Protein AF-A0A355PRV5-F1 (afdb_monomer_lite)

Structure (mmCIF, N/CA/C/O backbone):
data_AF-A0A355PRV5-F1
#
_entry.id   AF-A0A355PRV5-F1
#
loop_
_atom_site.group_PDB
_atom_site.id
_atom_site.type_symbol
_atom_site.label_atom_id
_atom_site.label_alt_id
_atom_site.label_comp_id
_atom_site.label_asym_id
_atom_site.label_entity_id
_atom_site.label_seq_id
_atom_site.pdbx_PDB_ins_code
_atom_site.Cartn_x
_atom_site.Cartn_y
_atom_site.Cartn_z
_atom_site.occupancy
_atom_site.B_iso_or_equiv
_atom_site.auth_seq_id
_atom_site.auth_comp_id
_atom_site.auth_asym_id
_atom_site.auth_atom_id
_atom_site.pdbx_PDB_model_num
ATOM 1 N N . MET A 1 1 ? 26.151 8.812 -33.179 1.00 49.66 1 MET A N 1
ATOM 2 C CA . MET A 1 1 ? 25.032 9.505 -32.499 1.00 49.66 1 MET A CA 1
ATOM 3 C C . MET A 1 1 ? 23.824 8.593 -32.242 1.00 49.66 1 MET A C 1
ATOM 5 O O . MET A 1 1 ? 23.398 8.547 -31.102 1.00 49.66 1 MET A O 1
ATOM 9 N N . ARG A 1 2 ? 23.331 7.792 -33.209 1.00 48.97 2 ARG A N 1
ATOM 10 C CA . ARG A 1 2 ? 22.209 6.837 -32.991 1.00 48.97 2 ARG A CA 1
ATOM 11 C C . ARG A 1 2 ? 22.424 5.801 -31.867 1.00 48.97 2 ARG A C 1
ATOM 13 O O . ARG A 1 2 ? 21.500 5.540 -31.115 1.00 48.97 2 ARG A O 1
ATOM 20 N N . VAL A 1 3 ? 23.635 5.256 -31.712 1.00 52.97 3 VAL A N 1
ATOM 21 C CA . VAL A 1 3 ? 23.936 4.209 -30.704 1.00 52.97 3 VAL 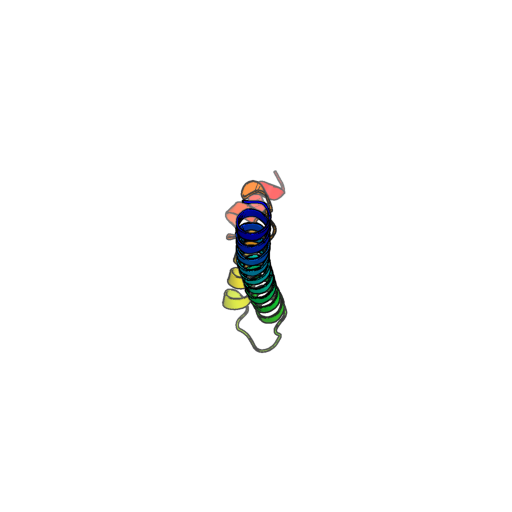A CA 1
ATOM 22 C C . VAL A 1 3 ? 23.850 4.726 -29.257 1.00 52.97 3 VAL A C 1
ATOM 24 O O . VAL A 1 3 ? 23.404 4.008 -28.372 1.00 52.97 3 VAL A O 1
ATOM 27 N N . ILE A 1 4 ? 24.200 5.996 -29.019 1.00 57.06 4 ILE A N 1
ATOM 28 C CA . ILE A 1 4 ? 24.168 6.620 -27.680 1.00 57.06 4 ILE A CA 1
ATOM 29 C C . ILE A 1 4 ? 22.721 6.87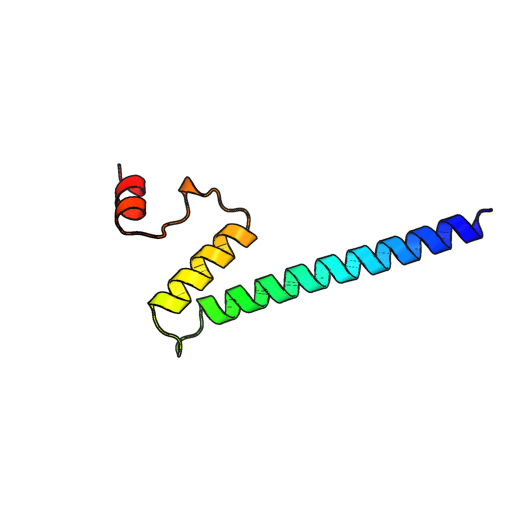4 -27.221 1.00 57.06 4 ILE A C 1
ATOM 31 O O . ILE A 1 4 ? 22.421 6.792 -26.030 1.00 57.06 4 ILE A O 1
ATOM 35 N N . CYS A 1 5 ? 21.811 7.150 -28.162 1.00 56.53 5 CYS A N 1
ATOM 36 C CA . CYS A 1 5 ? 20.386 7.301 -27.870 1.00 56.53 5 CYS A CA 1
ATOM 37 C C . CYS A 1 5 ? 19.735 5.969 -27.471 1.00 56.53 5 CYS A C 1
ATOM 39 O O . CYS A 1 5 ? 18.944 5.955 -26.536 1.00 56.53 5 CYS A O 1
ATOM 41 N N . HIS A 1 6 ? 20.093 4.859 -28.132 1.00 61.25 6 HIS A N 1
ATOM 42 C CA . HIS A 1 6 ? 19.589 3.530 -27.762 1.00 61.25 6 HIS A CA 1
ATOM 43 C C . HIS A 1 6 ? 20.084 3.093 -26.378 1.00 61.25 6 HIS A C 1
ATOM 45 O O . HIS A 1 6 ? 19.275 2.680 -25.558 1.00 61.25 6 HIS A O 1
ATOM 51 N N . LEU A 1 7 ? 21.366 3.319 -26.065 1.00 61.75 7 LEU A N 1
ATOM 52 C CA . LEU A 1 7 ? 21.931 2.977 -24.754 1.00 61.75 7 LEU A CA 1
ATOM 53 C C . LEU A 1 7 ? 21.251 3.725 -23.587 1.00 61.75 7 LEU A C 1
ATOM 55 O O . LEU A 1 7 ? 21.092 3.170 -22.505 1.00 61.75 7 LEU A O 1
ATOM 59 N N . ASN A 1 8 ? 20.827 4.976 -23.804 1.00 77.25 8 ASN A N 1
ATOM 60 C CA . ASN A 1 8 ? 20.080 5.748 -22.803 1.00 77.25 8 ASN A CA 1
ATOM 61 C C . ASN A 1 8 ? 18.644 5.244 -22.616 1.00 77.25 8 ASN A C 1
ATOM 63 O O . ASN A 1 8 ? 18.140 5.253 -21.498 1.00 77.25 8 ASN A O 1
ATOM 67 N N . LEU A 1 9 ? 17.987 4.814 -23.696 1.00 83.75 9 LEU A N 1
ATOM 68 C CA . LEU A 1 9 ? 16.634 4.260 -23.629 1.00 83.75 9 LEU A CA 1
ATOM 69 C C . LEU A 1 9 ? 16.620 2.910 -22.911 1.00 83.75 9 LEU A C 1
ATOM 71 O O . LEU A 1 9 ? 15.750 2.685 -22.076 1.00 83.75 9 LEU A O 1
ATOM 75 N N . ASP A 1 10 ? 17.604 2.054 -23.185 1.00 87.81 10 ASP A N 1
ATOM 76 C CA . ASP A 1 10 ? 17.732 0.753 -22.524 1.00 87.81 10 ASP A CA 1
ATOM 77 C C . ASP A 1 10 ? 18.015 0.914 -21.023 1.00 87.81 10 ASP A C 1
ATOM 79 O O . ASP A 1 10 ? 17.442 0.199 -20.200 1.00 87.81 10 ASP A O 1
ATOM 83 N N . LEU A 1 11 ? 18.851 1.894 -20.652 1.00 90.44 11 LEU A N 1
ATOM 84 C CA . LEU A 1 11 ? 19.117 2.220 -19.251 1.00 90.44 11 LEU A CA 1
ATOM 85 C C . LEU A 1 11 ? 17.861 2.748 -18.548 1.00 90.44 11 LEU A C 1
ATOM 87 O O . LEU A 1 11 ? 17.510 2.258 -17.477 1.00 90.44 11 LEU A O 1
ATOM 91 N N . LEU A 1 12 ? 17.160 3.698 -19.172 1.00 88.94 12 LEU A N 1
ATOM 92 C CA . LEU A 1 12 ? 15.935 4.274 -18.622 1.00 88.94 12 LEU A CA 1
ATOM 93 C C . LEU A 1 12 ? 14.842 3.212 -18.452 1.00 88.94 12 LEU A C 1
ATOM 95 O O . LEU A 1 12 ? 14.150 3.188 -17.438 1.00 88.94 12 LEU A O 1
ATOM 99 N N . LEU A 1 13 ? 14.706 2.306 -19.423 1.00 89.19 13 LEU A N 1
ATOM 100 C CA . LEU A 1 13 ? 13.771 1.192 -19.338 1.00 89.19 13 LEU A CA 1
ATOM 101 C C . LEU A 1 13 ? 14.139 0.245 -18.192 1.00 89.19 13 LEU A C 1
ATOM 103 O O . LEU A 1 13 ? 13.258 -0.160 -17.440 1.00 89.19 13 LEU A O 1
ATOM 107 N N . ALA A 1 14 ? 15.420 -0.086 -18.022 1.00 92.06 14 ALA A N 1
ATOM 108 C CA . ALA A 1 14 ? 15.869 -0.945 -16.930 1.00 92.06 14 ALA A CA 1
ATOM 109 C C . ALA A 1 14 ? 15.622 -0.314 -15.548 1.00 92.06 14 ALA A C 1
ATOM 111 O O . ALA A 1 14 ? 15.231 -1.013 -14.613 1.00 92.06 14 ALA A O 1
ATOM 112 N N . GLU A 1 15 ? 15.826 0.997 -15.408 1.00 92.31 15 GLU A N 1
ATOM 113 C CA . GLU A 1 15 ? 15.504 1.733 -14.181 1.00 92.31 15 GLU A CA 1
ATOM 114 C C . GLU A 1 15 ? 13.997 1.766 -13.917 1.00 92.31 15 GLU A C 1
ATOM 116 O O . GLU A 1 15 ? 13.567 1.474 -12.800 1.00 92.31 15 GLU A O 1
ATOM 121 N N . TYR A 1 16 ? 13.192 2.025 -14.948 1.00 91.69 16 TYR A N 1
ATOM 122 C CA . TYR A 1 16 ? 11.736 2.011 -14.842 1.00 91.69 16 TYR A CA 1
ATOM 123 C C . TYR A 1 16 ? 11.201 0.633 -14.436 1.00 91.69 16 TYR A C 1
ATOM 125 O O . TYR A 1 16 ? 10.405 0.531 -13.506 1.00 91.69 16 TYR A O 1
ATOM 133 N N . VAL A 1 17 ? 11.683 -0.443 -15.067 1.00 94.50 17 VAL A N 1
ATOM 134 C CA . VAL A 1 17 ? 11.299 -1.820 -14.714 1.00 94.50 17 VAL A CA 1
ATOM 135 C C . VAL A 1 17 ? 11.645 -2.123 -13.258 1.00 94.50 17 VAL A C 1
ATOM 137 O O . VAL A 1 17 ? 10.794 -2.630 -12.535 1.00 94.50 17 VAL A O 1
ATOM 140 N N . LYS A 1 18 ? 12.843 -1.749 -12.789 1.00 93.44 18 LYS A N 1
ATOM 141 C CA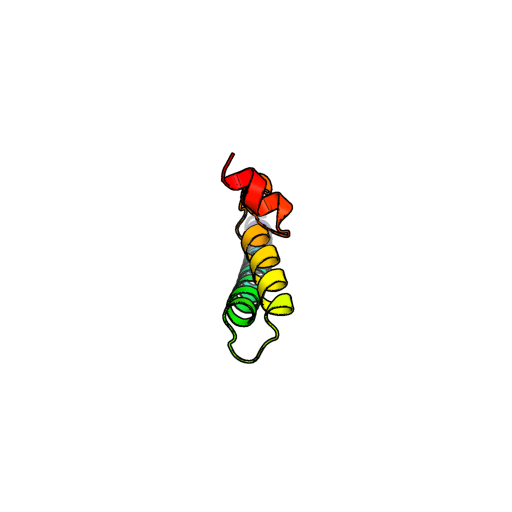 . LYS A 1 18 ? 13.225 -1.929 -11.378 1.00 93.44 18 LYS A CA 1
ATOM 142 C C . LYS A 1 18 ? 12.302 -1.187 -10.419 1.00 93.44 18 LYS A C 1
ATOM 144 O O . LYS A 1 18 ? 11.990 -1.716 -9.354 1.00 93.44 18 LYS A O 1
ATOM 149 N N . GLN 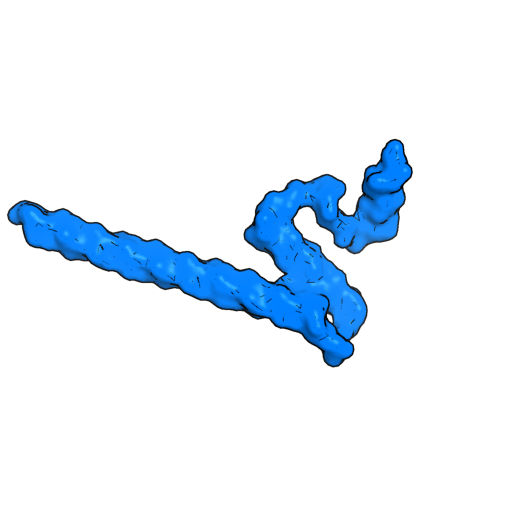A 1 19 ? 11.896 0.033 -10.766 1.00 92.75 19 GLN A N 1
ATOM 150 C CA . GLN A 1 19 ? 10.969 0.801 -9.943 1.00 92.75 19 GLN A CA 1
ATOM 151 C C . GLN A 1 19 ? 9.604 0.109 -9.877 1.00 92.75 19 GLN A C 1
ATOM 153 O O . GLN A 1 19 ? 9.095 -0.120 -8.783 1.00 92.75 19 GLN A O 1
ATOM 158 N N . VAL A 1 20 ? 9.065 -0.301 -11.025 1.00 92.38 20 VAL A N 1
ATOM 159 C CA . VAL A 1 20 ? 7.785 -1.012 -11.100 1.00 92.38 20 VAL A CA 1
ATOM 160 C C . VAL A 1 20 ? 7.843 -2.321 -10.306 1.00 92.38 20 VAL A C 1
ATOM 162 O O . VAL A 1 20 ? 6.986 -2.570 -9.466 1.00 92.38 20 VAL A O 1
ATOM 165 N N . GLU A 1 21 ? 8.874 -3.146 -10.489 1.00 93.50 21 GLU A N 1
ATOM 166 C CA . GLU A 1 21 ? 9.036 -4.402 -9.741 1.00 93.50 21 GLU A CA 1
ATOM 167 C C . GLU A 1 21 ? 9.121 -4.192 -8.225 1.00 93.50 21 GLU A C 1
ATOM 169 O O . GLU A 1 21 ? 8.617 -5.013 -7.453 1.00 93.50 21 GLU A O 1
ATOM 174 N N . LYS A 1 22 ? 9.757 -3.100 -7.788 1.00 92.12 22 LYS A N 1
ATOM 175 C CA . LYS A 1 22 ? 9.812 -2.723 -6.376 1.00 92.12 22 LYS A CA 1
ATOM 176 C C . LYS A 1 22 ? 8.421 -2.362 -5.852 1.00 92.12 22 LYS A C 1
ATOM 178 O O . LYS A 1 22 ? 8.015 -2.924 -4.839 1.00 92.12 22 LYS A O 1
ATOM 183 N N . GLU A 1 23 ? 7.692 -1.502 -6.561 1.00 87.81 23 GLU A N 1
ATOM 184 C CA . GLU A 1 23 ? 6.327 -1.096 -6.197 1.00 87.81 23 GLU A CA 1
ATOM 185 C C . GLU A 1 23 ? 5.389 -2.310 -6.107 1.00 87.81 23 GLU A C 1
ATOM 187 O O . GLU A 1 23 ? 4.671 -2.476 -5.122 1.00 87.81 23 GLU A O 1
ATOM 192 N N . TYR A 1 24 ? 5.455 -3.226 -7.081 1.00 88.81 24 TYR A N 1
ATOM 193 C CA . TYR A 1 24 ? 4.673 -4.464 -7.041 1.00 88.81 24 TYR A CA 1
ATOM 194 C C . TYR A 1 24 ? 5.026 -5.333 -5.834 1.00 88.81 24 TYR A C 1
ATOM 196 O O . TYR A 1 24 ? 4.129 -5.883 -5.199 1.00 88.81 24 TYR A O 1
ATOM 204 N N . ARG A 1 25 ? 6.313 -5.476 -5.499 1.00 89.31 25 ARG A N 1
ATOM 205 C CA . ARG A 1 25 ? 6.745 -6.280 -4.347 1.00 89.31 25 ARG A CA 1
ATOM 206 C C . ARG A 1 25 ? 6.208 -5.720 -3.034 1.00 89.31 25 ARG A C 1
ATOM 208 O O . ARG A 1 25 ? 5.709 -6.491 -2.222 1.00 89.31 25 ARG A O 1
ATOM 215 N N . GLU A 1 26 ? 6.313 -4.409 -2.846 1.00 86.75 26 GLU A N 1
ATOM 216 C CA . GLU A 1 26 ? 5.806 -3.717 -1.658 1.00 86.75 26 GLU A CA 1
ATOM 217 C C . GLU A 1 26 ? 4.284 -3.885 -1.547 1.00 86.75 26 GLU A C 1
ATOM 219 O O . GLU A 1 26 ? 3.782 -4.269 -0.493 1.00 86.75 26 GLU A O 1
ATOM 224 N N . LEU A 1 27 ? 3.556 -3.731 -2.657 1.00 85.50 27 LEU A N 1
ATOM 225 C CA . LEU A 1 27 ? 2.110 -3.941 -2.688 1.00 85.50 27 LEU A CA 1
ATOM 226 C C . LEU A 1 27 ? 1.721 -5.385 -2.339 1.00 85.50 27 LEU A C 1
ATOM 228 O O . LEU A 1 27 ? 0.812 -5.608 -1.542 1.00 85.50 27 LEU A O 1
ATOM 232 N N . TYR A 1 28 ? 2.412 -6.377 -2.907 1.00 86.38 28 TYR A N 1
ATOM 233 C CA . TYR A 1 28 ? 2.156 -7.788 -2.602 1.00 86.38 28 TYR A CA 1
ATOM 234 C C . TYR A 1 28 ? 2.437 -8.129 -1.141 1.00 86.38 28 TYR A C 1
ATOM 236 O O . TYR A 1 28 ? 1.706 -8.930 -0.559 1.00 86.38 28 TYR A O 1
ATOM 244 N N . GLN A 1 29 ? 3.469 -7.527 -0.552 1.00 85.25 29 GLN A N 1
ATOM 245 C CA . GLN A 1 29 ? 3.775 -7.703 0.859 1.00 85.25 29 GLN A CA 1
ATOM 246 C C . GLN A 1 29 ? 2.646 -7.151 1.737 1.00 85.25 29 GLN A C 1
ATOM 248 O O . GLN A 1 29 ? 2.171 -7.862 2.617 1.00 85.25 29 GLN A O 1
ATOM 253 N N . GLU A 1 30 ? 2.152 -5.942 1.460 1.00 80.56 30 GLU A N 1
ATOM 254 C CA . GLU A 1 30 ? 1.023 -5.371 2.209 1.00 80.56 30 GLU A CA 1
ATOM 255 C C . GLU A 1 30 ? -0.264 -6.195 2.041 1.00 80.56 30 GLU A C 1
ATOM 257 O O . GLU A 1 30 ? -0.985 -6.399 3.016 1.00 80.56 30 GLU A O 1
ATOM 262 N N . ILE A 1 31 ? -0.541 -6.743 0.848 1.00 82.25 31 ILE A N 1
ATOM 263 C CA . ILE A 1 31 ? -1.660 -7.683 0.643 1.00 82.25 31 ILE A CA 1
ATOM 264 C C . ILE A 1 31 ? -1.487 -8.918 1.529 1.00 82.25 31 ILE A C 1
ATOM 266 O O . ILE A 1 31 ? -2.427 -9.306 2.220 1.00 82.25 31 ILE A O 1
ATOM 270 N N . GLN A 1 32 ? -0.307 -9.541 1.520 1.00 85.31 32 GLN A N 1
ATOM 271 C CA . GLN A 1 32 ? -0.064 -10.737 2.324 1.00 85.31 32 GLN A CA 1
ATOM 272 C C . GLN A 1 32 ? -0.266 -10.463 3.810 1.00 85.31 32 GLN A C 1
ATOM 274 O O . GLN A 1 32 ? -1.023 -11.196 4.437 1.00 85.31 32 GLN A O 1
ATOM 279 N N . GLU A 1 33 ? 0.339 -9.405 4.350 1.00 79.56 33 GLU A N 1
ATOM 280 C CA . GLU A 1 33 ? 0.221 -9.066 5.773 1.00 79.56 33 GLU A CA 1
ATOM 281 C C . GLU A 1 33 ? -1.206 -8.629 6.161 1.00 79.56 33 GLU A C 1
ATOM 283 O O . GLU A 1 33 ? -1.664 -8.924 7.263 1.00 79.56 33 GLU A O 1
ATOM 288 N N . THR A 1 34 ? -1.968 -8.011 5.248 1.00 75.94 34 THR A N 1
ATOM 289 C CA . THR A 1 34 ? -3.384 -7.663 5.491 1.00 75.94 34 THR A CA 1
ATOM 290 C C . THR A 1 34 ? -4.255 -8.903 5.719 1.00 75.94 34 THR A C 1
ATOM 292 O O . THR A 1 34 ? -5.136 -8.894 6.580 1.00 75.94 34 THR A O 1
ATOM 295 N N . PHE A 1 35 ? -4.025 -9.977 4.956 1.00 77.62 35 PHE A N 1
ATOM 296 C CA . PHE A 1 35 ? -4.851 -11.194 4.982 1.00 77.62 35 PHE A CA 1
ATOM 297 C C . PHE A 1 35 ? -4.226 -12.345 5.770 1.00 77.62 35 PHE A C 1
ATOM 299 O O . PHE A 1 35 ? -4.675 -13.488 5.674 1.00 77.62 35 PHE A O 1
ATOM 306 N N . ARG A 1 36 ? -3.177 -12.067 6.536 1.00 79.88 36 ARG A N 1
ATOM 307 C CA . ARG A 1 36 ? -2.486 -13.084 7.308 1.00 79.88 36 ARG A CA 1
ATOM 308 C C . ARG A 1 36 ? -3.271 -13.385 8.590 1.00 79.88 36 ARG A C 1
ATOM 310 O O . ARG A 1 36 ? -3.647 -12.494 9.344 1.00 79.88 36 ARG A O 1
ATOM 317 N N . ASP A 1 37 ? -3.594 -14.654 8.824 1.00 73.50 37 ASP A N 1
ATOM 318 C CA . ASP A 1 37 ? -4.503 -15.051 9.915 1.00 73.50 37 ASP A CA 1
ATOM 319 C C . ASP A 1 37 ? -3.827 -15.181 11.290 1.00 73.50 37 ASP A C 1
ATOM 321 O O . ASP A 1 37 ? -4.509 -15.277 12.310 1.00 73.50 37 ASP A O 1
ATOM 325 N N . ASP A 1 38 ? -2.495 -15.171 11.330 1.00 78.56 38 ASP A N 1
ATOM 326 C CA . ASP A 1 38 ? -1.683 -15.322 12.546 1.00 78.56 38 ASP A CA 1
ATOM 327 C C . ASP A 1 38 ? -1.349 -13.985 13.240 1.00 78.56 38 ASP A C 1
ATOM 329 O O . ASP A 1 38 ? -0.744 -13.976 14.313 1.00 78.56 38 ASP A O 1
ATOM 333 N N . THR A 1 39 ? -1.741 -12.862 12.638 1.00 72.44 39 THR A N 1
ATOM 334 C CA . THR A 1 39 ? -1.317 -11.505 13.008 1.00 72.44 39 THR A CA 1
ATOM 335 C C . THR A 1 39 ? -2.393 -10.797 13.827 1.00 72.44 39 THR A C 1
ATOM 337 O O . THR A 1 39 ? -3.593 -11.058 13.683 1.00 72.44 39 THR A O 1
ATOM 340 N N . PHE A 1 40 ? -1.986 -9.897 14.725 1.00 78.88 40 PHE A N 1
ATOM 341 C CA . PHE A 1 40 ? -2.926 -9.218 15.614 1.00 78.88 40 PHE A CA 1
ATOM 342 C C . PHE A 1 40 ? -3.919 -8.365 14.808 1.00 78.88 40 PHE A C 1
ATOM 344 O O . PHE A 1 40 ? -3.553 -7.713 13.833 1.00 78.88 40 PHE A O 1
ATOM 351 N N . VAL A 1 41 ? -5.189 -8.333 15.225 1.00 76.56 41 VAL A N 1
ATOM 352 C CA . VAL A 1 41 ? -6.269 -7.644 14.488 1.00 76.56 41 VAL A CA 1
ATOM 353 C C . VAL A 1 41 ? -5.935 -6.171 14.211 1.00 76.56 41 VAL A C 1
ATOM 355 O O . VAL A 1 41 ? -6.241 -5.678 13.128 1.00 76.56 41 VAL A O 1
ATOM 358 N N . GLY A 1 42 ? -5.269 -5.493 15.152 1.00 76.94 42 GLY A N 1
ATOM 359 C CA . GLY A 1 42 ? -4.811 -4.112 14.974 1.00 76.94 42 GLY A CA 1
ATOM 360 C C . GLY A 1 42 ? -3.719 -3.953 13.912 1.00 76.94 42 GLY A C 1
ATOM 361 O O . GLY A 1 42 ? -3.788 -3.032 13.108 1.00 76.94 42 GLY A O 1
ATOM 362 N N . GLU A 1 43 ? -2.762 -4.881 13.841 1.00 77.69 43 GLU A N 1
ATOM 363 C CA . GLU A 1 43 ? -1.691 -4.842 12.833 1.00 77.69 43 GLU A CA 1
ATOM 364 C C . GLU A 1 43 ? -2.262 -5.058 11.425 1.00 77.69 43 GLU A C 1
ATOM 366 O O . GLU A 1 43 ? -1.916 -4.338 10.490 1.00 77.69 43 GLU A O 1
ATOM 371 N N . ARG A 1 44 ? -3.234 -5.967 11.275 1.00 78.56 44 ARG A N 1
ATOM 372 C CA . ARG A 1 44 ? -3.933 -6.182 9.994 1.00 78.56 44 ARG A CA 1
ATOM 373 C C . ARG A 1 44 ? -4.739 -4.968 9.551 1.00 78.56 44 ARG A C 1
ATOM 375 O O . ARG A 1 44 ? -4.788 -4.673 8.359 1.00 78.56 44 ARG A O 1
ATOM 382 N N . ALA A 1 45 ? -5.353 -4.254 10.494 1.00 80.88 45 ALA A N 1
ATOM 383 C CA . ALA A 1 45 ? -6.053 -3.010 10.194 1.00 80.88 45 ALA A CA 1
ATOM 384 C C . ALA A 1 45 ? -5.082 -1.943 9.657 1.00 80.88 45 ALA A C 1
ATOM 386 O O . ALA A 1 45 ? -5.385 -1.292 8.658 1.00 80.88 45 ALA A O 1
ATOM 387 N N . GLU A 1 46 ? -3.886 -1.816 10.241 1.00 84.31 46 GLU A N 1
ATOM 388 C CA . GLU A 1 46 ? -2.849 -0.916 9.721 1.00 84.31 46 GLU A CA 1
ATOM 389 C C . GLU A 1 46 ? -2.375 -1.311 8.318 1.00 84.31 46 GLU A C 1
ATOM 391 O O . GLU A 1 46 ? -2.262 -0.446 7.445 1.00 84.31 46 GLU A O 1
ATOM 396 N N . HIS A 1 47 ? -2.144 -2.604 8.071 1.00 84.50 47 HIS A N 1
ATOM 397 C CA . HIS A 1 47 ? -1.801 -3.108 6.738 1.00 84.50 47 HIS A CA 1
ATOM 398 C C . HIS A 1 47 ? -2.916 -2.837 5.717 1.00 84.50 47 HIS A C 1
ATOM 400 O O . HIS A 1 47 ? -2.638 -2.376 4.611 1.00 84.50 47 HIS A O 1
ATOM 406 N N . SER A 1 48 ? -4.187 -2.983 6.106 1.00 82.56 48 SER A N 1
ATOM 407 C CA . SER A 1 48 ? -5.326 -2.653 5.244 1.00 82.56 48 SER A CA 1
ATOM 408 C C . SER A 1 48 ? -5.387 -1.163 4.889 1.00 82.56 48 SER A C 1
ATOM 410 O O . SER A 1 48 ? -5.742 -0.815 3.761 1.00 82.56 48 SER A O 1
ATOM 412 N N . VAL A 1 49 ? -5.049 -0.274 5.830 1.00 87.00 49 VAL A N 1
ATOM 413 C CA . VAL A 1 49 ? -4.977 1.176 5.585 1.00 87.00 49 VAL A CA 1
ATOM 414 C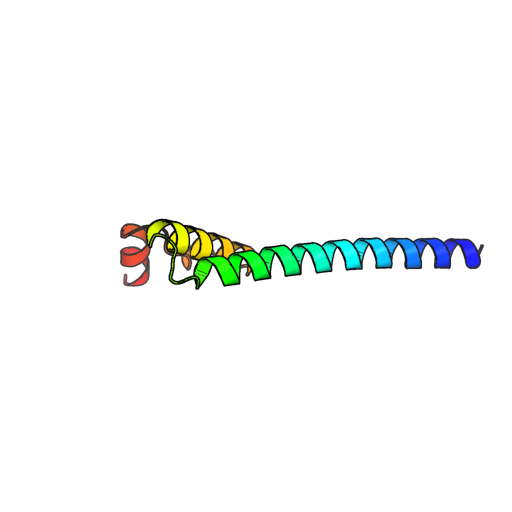 C . VAL A 1 49 ? -3.838 1.495 4.618 1.00 87.00 49 VAL A C 1
ATOM 416 O O . VAL A 1 49 ? -4.072 2.178 3.620 1.00 87.00 49 VAL A O 1
ATOM 419 N N . ARG A 1 50 ? -2.633 0.957 4.862 1.00 85.69 50 ARG A N 1
ATOM 420 C CA . ARG A 1 50 ? -1.470 1.129 3.973 1.00 85.69 50 ARG A CA 1
ATOM 421 C C . ARG A 1 50 ? -1.753 0.619 2.561 1.00 85.69 50 ARG A C 1
ATOM 423 O O . ARG A 1 50 ? -1.428 1.294 1.587 1.00 85.69 50 ARG A O 1
ATOM 430 N N . LEU A 1 51 ? -2.414 -0.531 2.446 1.00 84.94 51 LEU A N 1
ATOM 431 C CA . LEU A 1 51 ? -2.812 -1.114 1.169 1.00 84.94 51 LEU A CA 1
ATOM 432 C C . LEU A 1 51 ? -3.791 -0.213 0.406 1.00 84.94 51 LEU A C 1
ATOM 434 O O . LEU A 1 51 ? -3.619 0.010 -0.792 1.00 84.94 51 LEU A O 1
ATOM 438 N N . ALA A 1 52 ? -4.804 0.331 1.085 1.00 85.25 52 ALA A N 1
ATOM 439 C CA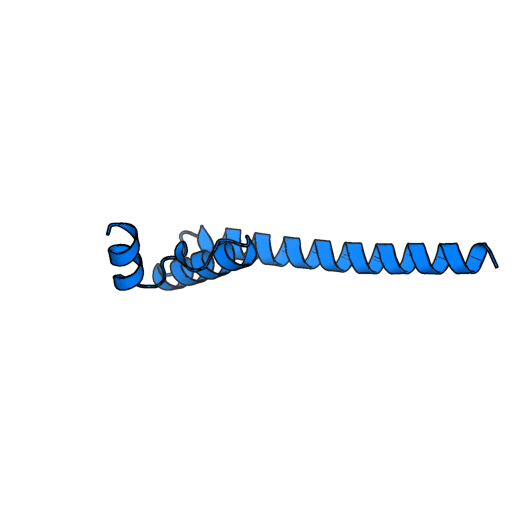 . ALA A 1 52 ? -5.767 1.237 0.467 1.00 85.25 52 ALA A CA 1
ATOM 440 C C . ALA A 1 52 ? -5.104 2.541 -0.013 1.00 85.25 52 ALA A C 1
ATOM 442 O O . ALA A 1 52 ? -5.404 3.017 -1.111 1.00 85.25 52 ALA A O 1
ATOM 443 N N . GLU A 1 53 ? -4.168 3.094 0.764 1.00 86.88 53 GLU A N 1
ATOM 444 C CA . GLU A 1 53 ? -3.372 4.257 0.357 1.00 86.88 53 GLU A CA 1
ATOM 445 C C . GLU A 1 53 ? -2.505 3.954 -0.872 1.00 86.88 53 GLU A C 1
ATOM 447 O O . GLU A 1 53 ? -2.528 4.719 -1.838 1.00 86.88 53 GLU A O 1
ATOM 452 N N . ALA A 1 54 ? -1.796 2.822 -0.871 1.00 83.56 54 ALA A N 1
ATOM 453 C CA . ALA A 1 54 ? -0.954 2.389 -1.986 1.00 83.56 54 ALA A CA 1
ATOM 454 C C . ALA A 1 54 ? -1.765 2.122 -3.267 1.00 83.56 54 ALA A C 1
ATOM 456 O O . ALA A 1 54 ? -1.301 2.403 -4.370 1.00 83.56 54 ALA A O 1
ATOM 457 N N . ALA A 1 55 ? -3.005 1.645 -3.131 1.00 81.00 55 ALA A N 1
ATOM 458 C CA . ALA A 1 55 ? -3.939 1.448 -4.239 1.00 81.00 55 ALA A CA 1
ATOM 459 C C . ALA A 1 55 ? -4.582 2.755 -4.757 1.00 81.00 55 ALA A C 1
ATOM 461 O O . ALA A 1 55 ? -5.357 2.721 -5.715 1.00 81.00 55 ALA A O 1
ATOM 462 N N . GLY A 1 56 ? -4.289 3.908 -4.143 1.00 83.25 56 GLY A N 1
ATOM 463 C CA . GLY A 1 56 ? -4.825 5.207 -4.555 1.00 83.25 56 GLY A CA 1
ATOM 464 C C . GLY A 1 56 ? -6.283 5.438 -4.150 1.00 83.25 56 GLY A C 1
ATOM 465 O O . GLY A 1 56 ? -6.983 6.245 -4.771 1.00 83.25 56 GLY A O 1
ATOM 466 N N . VAL A 1 57 ? -6.769 4.740 -3.121 1.00 85.94 57 VAL A N 1
ATOM 467 C CA . VAL A 1 57 ? -8.104 4.977 -2.566 1.00 85.94 57 VAL A CA 1
ATOM 468 C C . VAL A 1 57 ? -8.142 6.374 -1.938 1.00 85.94 57 VAL A C 1
ATOM 470 O O . VAL A 1 57 ? -7.229 6.789 -1.225 1.00 85.94 57 VAL A O 1
ATOM 473 N N . LYS A 1 58 ? -9.212 7.130 -2.213 1.00 84.38 58 LYS A N 1
ATOM 474 C CA . LYS A 1 58 ? -9.413 8.452 -1.603 1.00 84.38 58 LYS A CA 1
ATOM 475 C C . LYS A 1 58 ? -9.468 8.324 -0.084 1.00 84.38 58 LYS A C 1
ATOM 477 O O . LYS A 1 58 ? -10.148 7.433 0.417 1.00 84.38 58 LYS A O 1
ATOM 482 N N . LYS A 1 59 ? -8.815 9.242 0.634 1.00 81.88 59 LYS A N 1
ATOM 483 C CA . LYS A 1 59 ? -8.720 9.193 2.102 1.00 81.88 59 LYS A CA 1
ATOM 484 C C . LYS A 1 59 ? -10.083 9.144 2.786 1.00 81.88 59 LYS A C 1
ATOM 486 O O . LYS A 1 59 ? -10.220 8.407 3.748 1.00 81.88 59 LYS A O 1
ATOM 491 N N . GLU A 1 60 ? -11.087 9.830 2.235 1.00 82.94 60 GLU A N 1
ATOM 492 C CA . GLU A 1 60 ? -12.465 9.812 2.760 1.00 82.94 60 GLU A CA 1
ATOM 493 C C . GLU A 1 60 ? -13.119 8.416 2.751 1.00 82.94 60 GLU A C 1
ATOM 495 O O . GLU A 1 60 ? -14.159 8.213 3.359 1.00 82.94 60 GLU A O 1
ATOM 500 N N . LYS A 1 61 ? -12.546 7.453 2.020 1.00 80.56 61 LYS A N 1
ATOM 501 C CA . LYS A 1 61 ? -13.038 6.072 1.935 1.00 80.56 61 LYS A CA 1
ATOM 502 C C . LYS A 1 61 ? -12.211 5.086 2.761 1.00 80.56 61 LYS A C 1
ATOM 504 O O . LYS A 1 61 ? -12.462 3.886 2.685 1.00 80.56 61 LYS A O 1
ATOM 509 N N . ILE A 1 62 ? -11.196 5.562 3.484 1.00 85.12 62 ILE A N 1
ATOM 510 C CA . ILE A 1 62 ? -10.304 4.726 4.287 1.00 85.12 62 ILE A CA 1
ATOM 511 C C . ILE A 1 62 ? -10.674 4.907 5.756 1.00 85.12 62 ILE A C 1
ATOM 513 O O . ILE A 1 62 ? -10.369 5.940 6.343 1.00 85.12 62 ILE A O 1
ATOM 517 N N . VAL A 1 63 ? -11.283 3.881 6.346 1.00 83.88 63 VAL A N 1
ATOM 518 C CA . VAL A 1 63 ? -11.669 3.869 7.763 1.00 83.88 63 VAL A CA 1
ATOM 519 C C . VAL A 1 63 ? -10.457 3.526 8.621 1.00 83.88 63 VAL A C 1
ATOM 521 O O . VAL A 1 63 ? -9.898 2.437 8.489 1.00 83.88 63 VAL A O 1
ATOM 524 N N . ARG A 1 64 ? -10.046 4.442 9.499 1.00 83.25 64 ARG A N 1
ATOM 525 C CA . ARG A 1 64 ? -8.949 4.239 10.463 1.00 83.25 64 ARG A CA 1
ATOM 526 C C . ARG A 1 64 ? -9.447 4.217 11.902 1.00 83.25 64 ARG A C 1
ATOM 528 O O . ARG A 1 64 ? -8.762 3.684 12.771 1.00 83.25 64 ARG A O 1
ATOM 535 N N . SER A 1 65 ? -10.614 4.798 12.153 1.00 80.62 65 SER A N 1
ATOM 536 C CA . SER A 1 65 ? -11.238 4.901 13.468 1.00 80.62 65 SER A CA 1
ATOM 537 C C . SER A 1 65 ? -12.738 4.590 13.405 1.00 80.62 65 SER A C 1
ATOM 539 O O . SER A 1 65 ? -13.316 4.445 12.329 1.00 80.62 65 SER A O 1
ATOM 541 N N . LEU A 1 66 ? -13.370 4.476 14.576 1.00 77.56 66 LEU A N 1
ATOM 542 C CA . LEU A 1 66 ? -14.830 4.396 14.679 1.00 77.56 66 LEU A CA 1
ATOM 543 C C . LEU A 1 66 ? -15.508 5.685 14.193 1.00 77.56 66 LEU A C 1
ATOM 545 O O . LEU A 1 66 ? -16.569 5.602 13.590 1.00 77.56 66 LEU A O 1
ATOM 549 N N . ASP A 1 67 ? -14.872 6.842 14.377 1.00 79.75 67 ASP A N 1
ATOM 550 C CA . ASP A 1 67 ? -15.406 8.122 13.900 1.00 79.75 67 ASP A CA 1
ATOM 551 C C . ASP A 1 67 ? -15.453 8.153 12.359 1.00 79.75 67 ASP A C 1
ATOM 553 O O . ASP A 1 67 ? -16.463 8.536 11.775 1.00 79.75 67 ASP A O 1
ATOM 557 N N . ASP A 1 68 ? -14.411 7.635 11.691 1.00 77.69 68 ASP A N 1
ATOM 558 C CA . ASP A 1 68 ? -14.392 7.503 10.224 1.00 77.69 68 ASP A CA 1
ATOM 559 C C . ASP A 1 68 ? -15.467 6.522 9.717 1.00 77.69 68 ASP A C 1
ATOM 561 O O . ASP A 1 68 ? -15.899 6.593 8.564 1.00 77.69 68 ASP A O 1
ATOM 565 N N . LEU A 1 69 ? -15.863 5.556 10.555 1.00 78.38 69 LEU A N 1
ATOM 566 C CA . LEU A 1 69 ? -16.932 4.616 10.238 1.00 78.38 69 LEU A CA 1
ATOM 567 C C . LEU A 1 69 ? -18.290 5.315 10.321 1.00 78.38 69 LEU A C 1
ATOM 569 O O . LEU A 1 69 ? -19.095 5.152 9.410 1.00 78.38 69 LEU A O 1
ATOM 573 N N . ASP A 1 70 ? -18.529 6.099 11.371 1.00 79.69 70 ASP A N 1
ATOM 574 C CA . ASP A 1 70 ? -19.772 6.854 11.544 1.00 79.69 70 ASP A CA 1
ATOM 575 C C . ASP A 1 70 ? -19.969 7.880 10.410 1.00 79.69 70 ASP A C 1
ATOM 577 O O . ASP A 1 70 ? -21.067 7.978 9.856 1.00 79.69 70 ASP A O 1
ATOM 581 N N . ASP A 1 71 ? -18.896 8.550 9.974 1.00 78.12 71 ASP A N 1
ATOM 582 C CA . ASP A 1 71 ? -18.905 9.494 8.846 1.00 78.12 71 ASP A CA 1
ATOM 583 C C . ASP A 1 71 ? -19.270 8.847 7.492 1.00 78.12 71 ASP A C 1
ATOM 585 O O . ASP A 1 71 ? -19.743 9.533 6.586 1.00 78.12 71 ASP A O 1
ATOM 589 N N . LEU A 1 72 ? -19.088 7.531 7.324 1.00 73.31 72 LEU A N 1
ATOM 590 C CA . LEU A 1 72 ? -19.479 6.809 6.101 1.00 73.31 72 LEU A CA 1
ATOM 591 C C . LEU A 1 72 ? -20.980 6.506 6.014 1.00 73.31 72 LEU A C 1
ATOM 593 O O . LEU A 1 72 ? -21.466 6.186 4.924 1.00 73.31 72 LEU A O 1
ATOM 597 N N . PHE A 1 73 ? -21.698 6.542 7.138 1.00 72.25 73 PHE A N 1
ATOM 598 C CA . PHE A 1 73 ? -23.120 6.191 7.221 1.00 72.25 73 PHE A CA 1
ATOM 599 C C . PHE A 1 73 ? -24.050 7.404 7.405 1.00 72.25 73 PHE A C 1
ATOM 601 O O . PHE A 1 73 ? -25.270 7.213 7.465 1.00 72.25 73 PHE A O 1
ATOM 608 N N . LEU A 1 74 ? -23.499 8.620 7.470 1.00 60.88 74 LEU A N 1
ATOM 609 C CA . LEU A 1 74 ? -24.216 9.905 7.517 1.00 60.88 74 LEU A CA 1
ATOM 610 C C . LEU A 1 74 ? -24.353 10.541 6.123 1.00 60.88 74 LEU A C 1
ATOM 612 O O . LEU A 1 74 ? -25.400 11.194 5.895 1.00 60.88 74 LEU A O 1
#

Foldseek 3Di:
DVVVVVVVVVVVVVVVVVVVVVLVVVLVVLVCQLPPPVDDPLSNLVSVQVNCVSVVNDPLPRDPDVVSVVSVVD

Secondary structure (DSSP, 8-state):
-HHHHHHHHHHHHHHHHHHHHHHHHHHHHHHHHHT-TTS-HHHHHHHHHHHHHHTT--GGG---SHHHHHTTT-

pLDDT: mean 80.55, std 10.13, range [48.97, 94.5]

Radius of gyration: 19.26 Å; chains: 1; bounding box: 49×25×49 Å

Sequence (74 aa):
MRVICHLNLDLLLAEYVKQVEKEYRELYQEIQETFRDDTFVGERAEHSVRLAEAAGVKKEKIVRSLDDLDDLFL